Protein AF-A0A482WMM6-F1 (afdb_monomer_lite)

Radius of gyration: 27.67 Å; chains: 1; bounding box: 31×79×58 Å

pLDDT: mean 81.37, std 15.33, range [41.0, 98.44]

Structure (mmCIF, N/CA/C/O backbone):
data_AF-A0A482WMM6-F1
#
_entry.id   AF-A0A482WMM6-F1
#
loop_
_atom_site.group_PDB
_atom_site.id
_atom_site.type_symbol
_atom_site.label_atom_id
_atom_site.label_alt_id
_atom_site.label_comp_id
_atom_site.label_asym_id
_atom_site.label_entity_id
_atom_site.label_seq_id
_atom_site.pdbx_PDB_ins_code
_atom_site.Cartn_x
_atom_site.Cartn_y
_atom_site.Cartn_z
_atom_site.occupancy
_atom_site.B_iso_or_equiv
_atom_site.auth_seq_id
_atom_site.auth_comp_id
_atom_site.auth_asym_id
_atom_site.auth_atom_id
_atom_site.pdbx_PDB_model_num
ATOM 1 N N . MET A 1 1 ? 13.422 -66.512 -18.891 1.00 59.56 1 MET A N 1
ATOM 2 C CA . MET A 1 1 ? 13.167 -65.102 -19.250 1.00 59.56 1 MET A CA 1
ATOM 3 C C . MET A 1 1 ? 13.068 -65.038 -20.753 1.00 59.56 1 MET A C 1
ATOM 5 O O . MET A 1 1 ? 14.054 -65.330 -21.421 1.00 59.56 1 MET A O 1
ATOM 9 N N . LYS A 1 2 ? 11.868 -64.825 -21.286 1.00 80.44 2 LYS A N 1
ATOM 10 C CA . LYS A 1 2 ? 11.655 -64.856 -22.732 1.00 80.44 2 LYS A CA 1
ATOM 11 C C . LYS A 1 2 ? 11.909 -63.465 -23.302 1.00 80.44 2 LYS A C 1
ATO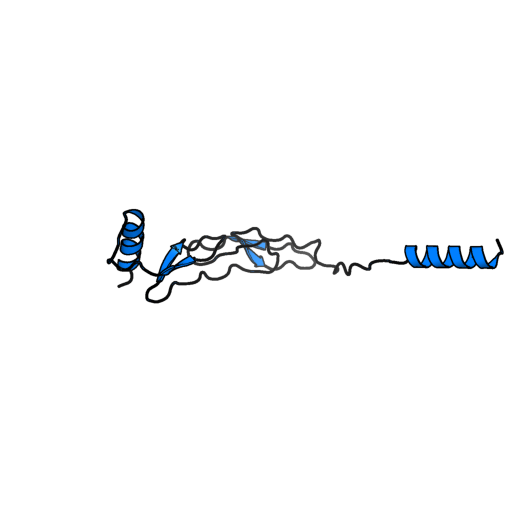M 13 O O . LYS A 1 2 ? 11.810 -62.465 -22.599 1.00 80.44 2 LYS A O 1
ATOM 18 N N . THR A 1 3 ? 12.274 -63.403 -24.576 1.00 73.25 3 THR A N 1
ATOM 19 C CA . THR A 1 3 ? 12.608 -62.148 -25.268 1.00 73.25 3 THR A CA 1
ATOM 20 C C . THR A 1 3 ? 11.492 -61.107 -25.155 1.00 73.25 3 THR A C 1
ATOM 22 O O . THR A 1 3 ? 11.782 -59.926 -25.003 1.00 73.25 3 THR A O 1
ATOM 25 N N . TYR A 1 4 ? 10.227 -61.539 -25.115 1.00 78.81 4 TYR A N 1
ATOM 26 C CA . TYR A 1 4 ? 9.084 -60.656 -24.882 1.00 78.81 4 TYR A CA 1
ATOM 27 C C . TYR A 1 4 ? 9.050 -60.036 -23.476 1.00 78.81 4 TYR A C 1
ATOM 29 O O . TYR A 1 4 ? 8.614 -58.898 -23.343 1.00 78.81 4 TYR A O 1
ATOM 37 N N . ASP A 1 5 ? 9.550 -60.724 -22.443 1.00 80.12 5 ASP A N 1
ATOM 38 C CA . ASP A 1 5 ? 9.603 -60.189 -21.076 1.00 80.12 5 ASP A CA 1
ATOM 39 C C . ASP A 1 5 ? 10.592 -59.016 -21.007 1.00 80.12 5 ASP A C 1
ATOM 41 O O . ASP A 1 5 ? 10.294 -57.977 -20.422 1.00 80.12 5 ASP A O 1
ATOM 45 N N . LEU A 1 6 ? 11.749 -59.145 -21.673 1.00 77.06 6 LEU A N 1
ATOM 46 C CA . LEU A 1 6 ? 12.727 -58.057 -21.792 1.00 77.06 6 LEU A CA 1
ATOM 47 C C . LEU A 1 6 ? 12.179 -56.866 -22.588 1.00 77.06 6 LEU A C 1
ATOM 49 O O . LEU A 1 6 ? 12.438 -55.722 -22.217 1.00 77.06 6 LEU A O 1
ATOM 53 N N . LEU A 1 7 ? 11.406 -57.119 -23.648 1.00 79.69 7 LEU A N 1
ATOM 54 C CA . LEU A 1 7 ? 10.773 -56.059 -24.440 1.00 79.69 7 LEU A CA 1
ATOM 55 C C . LEU A 1 7 ? 9.730 -55.281 -23.625 1.00 79.69 7 LEU A C 1
ATOM 57 O O . LEU A 1 7 ? 9.688 -54.055 -23.706 1.00 79.69 7 LEU A O 1
ATOM 61 N N . ILE A 1 8 ? 8.936 -55.971 -22.800 1.00 82.88 8 ILE A N 1
ATOM 62 C CA . ILE A 1 8 ? 7.953 -55.342 -21.906 1.00 82.88 8 ILE A CA 1
ATOM 63 C C . ILE A 1 8 ? 8.657 -54.494 -20.841 1.00 82.88 8 ILE A C 1
ATOM 65 O O . ILE A 1 8 ? 8.263 -53.352 -20.612 1.00 82.88 8 ILE A O 1
ATOM 69 N N . ILE A 1 9 ? 9.726 -55.011 -20.227 1.00 83.38 9 ILE A N 1
ATOM 70 C CA . ILE A 1 9 ? 10.509 -54.267 -19.229 1.00 83.38 9 ILE A CA 1
ATOM 71 C C . ILE A 1 9 ? 11.117 -53.006 -19.852 1.00 83.38 9 ILE A C 1
ATOM 73 O O . ILE A 1 9 ? 11.011 -51.926 -19.272 1.00 83.38 9 ILE A O 1
ATOM 77 N N . PHE A 1 10 ? 11.703 -53.113 -21.047 1.00 82.31 10 PHE A N 1
ATOM 78 C CA . PHE A 1 10 ? 12.276 -51.965 -21.747 1.00 82.31 10 PHE A CA 1
ATOM 79 C C . PHE A 1 10 ? 11.208 -50.919 -22.096 1.00 82.31 10 PHE A C 1
ATOM 81 O O . PHE A 1 10 ? 11.414 -49.730 -21.861 1.00 82.31 10 PHE A O 1
ATOM 88 N N . ALA A 1 11 ? 10.036 -51.354 -22.571 1.00 81.44 11 ALA A N 1
ATOM 89 C CA . ALA A 1 11 ? 8.913 -50.465 -22.856 1.00 81.44 11 ALA A CA 1
ATOM 90 C C . ALA A 1 11 ? 8.414 -49.738 -21.595 1.00 81.44 11 ALA A C 1
ATOM 92 O O . ALA A 1 11 ? 8.234 -48.523 -21.628 1.00 81.44 11 ALA A O 1
ATOM 93 N N . LEU A 1 12 ? 8.253 -50.438 -20.467 1.00 79.94 12 LEU A N 1
ATOM 94 C CA . LEU A 1 12 ? 7.843 -49.830 -19.195 1.00 79.94 12 LEU A CA 1
ATOM 95 C C . LEU A 1 12 ? 8.885 -48.828 -18.674 1.00 79.94 12 LEU A C 1
ATOM 97 O O . LEU A 1 12 ? 8.515 -47.735 -18.244 1.00 79.94 12 LEU A O 1
ATOM 101 N N . LEU A 1 13 ? 10.179 -49.149 -18.777 1.00 77.06 13 LEU A N 1
ATOM 102 C CA . LEU A 1 13 ? 11.271 -48.231 -18.431 1.00 77.06 13 LEU A CA 1
ATOM 1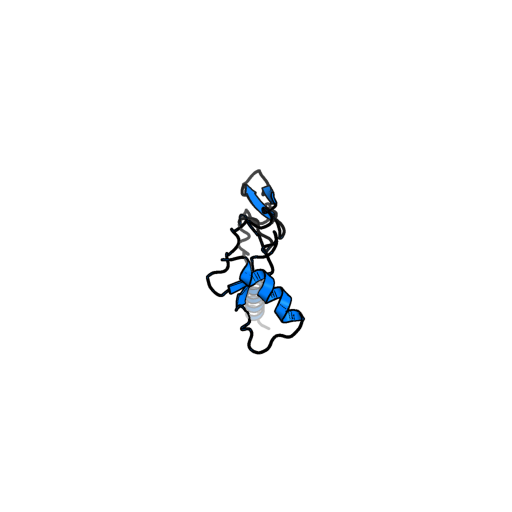03 C C . LEU A 1 13 ? 11.257 -46.972 -19.309 1.00 77.06 13 LEU A C 1
ATOM 105 O O . LEU A 1 13 ? 11.429 -45.866 -18.794 1.00 77.06 13 LEU A O 1
ATOM 109 N N . CYS A 1 14 ? 11.001 -47.115 -20.612 1.00 72.56 14 CYS A N 1
ATOM 110 C CA . CYS A 1 14 ? 10.842 -45.978 -21.514 1.00 72.56 14 CYS A CA 1
ATOM 111 C C . CYS A 1 14 ? 9.642 -45.107 -21.127 1.00 72.56 14 CYS A C 1
ATOM 113 O O . CYS A 1 14 ? 9.786 -43.890 -21.062 1.00 72.56 14 CYS A O 1
ATOM 115 N N . MET A 1 15 ? 8.488 -45.705 -20.817 1.00 70.12 15 MET A N 1
ATOM 116 C CA . MET A 1 15 ? 7.282 -44.956 -20.444 1.00 70.12 15 MET A CA 1
ATOM 117 C C . MET A 1 15 ? 7.503 -44.136 -19.161 1.00 70.12 15 MET A C 1
ATOM 119 O O . MET A 1 15 ? 7.192 -42.945 -19.151 1.00 70.12 15 MET A O 1
ATOM 123 N N . VAL A 1 16 ? 8.148 -44.719 -18.140 1.00 67.00 16 VAL A N 1
ATOM 124 C CA . VAL A 1 16 ? 8.528 -44.020 -16.892 1.00 67.00 16 VAL A CA 1
ATOM 125 C C . VAL A 1 16 ? 9.554 -42.904 -17.151 1.00 67.00 16 VAL A C 1
ATOM 127 O O . VAL A 1 16 ? 9.461 -41.827 -16.566 1.00 67.00 16 VAL A O 1
ATOM 130 N N . ALA A 1 17 ? 10.506 -43.109 -18.067 1.00 65.12 17 ALA A N 1
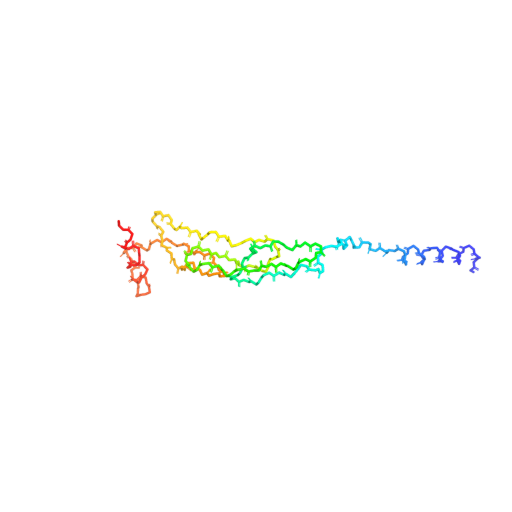ATOM 131 C CA . ALA A 1 17 ? 11.496 -42.093 -18.442 1.00 65.12 17 ALA A CA 1
ATOM 132 C C . ALA A 1 17 ? 10.921 -40.953 -19.311 1.00 65.12 17 ALA A C 1
ATOM 134 O O . ALA A 1 17 ? 11.506 -39.870 -19.384 1.00 65.12 17 ALA A O 1
ATOM 135 N N . THR A 1 18 ? 9.780 -41.175 -19.974 1.00 60.22 18 THR A N 1
ATOM 136 C CA . THR A 1 18 ? 9.111 -40.180 -20.832 1.00 60.22 18 THR A CA 1
ATOM 137 C C . THR A 1 18 ? 8.076 -39.322 -20.118 1.00 60.22 18 THR A C 1
ATOM 139 O O . THR A 1 18 ? 7.427 -38.505 -20.776 1.00 60.22 18 THR A O 1
ATOM 142 N N . GLU A 1 19 ? 7.989 -39.386 -18.785 1.00 60.22 19 GLU A N 1
ATOM 143 C CA . GLU A 1 19 ? 7.347 -38.339 -17.987 1.00 60.22 19 GLU A CA 1
ATOM 144 C C . GLU A 1 19 ? 8.175 -37.047 -18.040 1.00 60.22 19 GLU A C 1
ATOM 146 O O . GLU A 1 19 ? 8.684 -36.516 -17.049 1.00 60.22 19 GLU A O 1
ATOM 151 N N . ARG A 1 20 ? 8.278 -36.470 -19.238 1.00 60.84 20 ARG A N 1
ATOM 152 C CA . ARG A 1 20 ? 8.502 -35.049 -19.396 1.00 60.84 20 ARG A CA 1
ATOM 153 C C . ARG A 1 20 ? 7.290 -34.403 -18.754 1.00 60.84 20 ARG A C 1
ATOM 155 O O . ARG A 1 20 ? 6.282 -34.149 -19.410 1.00 60.84 20 ARG A O 1
ATOM 162 N N . ARG A 1 21 ? 7.403 -34.089 -17.461 1.00 60.38 21 ARG A N 1
ATOM 163 C CA . ARG A 1 21 ? 6.683 -32.958 -16.895 1.00 60.38 21 ARG A CA 1
ATOM 164 C C . ARG A 1 21 ? 7.114 -31.773 -17.739 1.00 60.38 21 ARG A C 1
ATOM 166 O O . ARG A 1 21 ? 8.101 -31.104 -17.437 1.00 60.38 21 ARG A O 1
ATOM 173 N N . LEU A 1 22 ? 6.368 -31.512 -18.807 1.00 60.25 22 LEU A N 1
ATOM 174 C CA . LEU A 1 22 ? 6.264 -30.192 -19.378 1.00 60.25 22 LEU A CA 1
ATOM 175 C C . LEU A 1 22 ? 5.636 -29.362 -18.262 1.00 60.25 22 LEU A C 1
ATOM 177 O O . LEU A 1 22 ? 4.439 -29.095 -18.240 1.00 60.25 22 LEU A O 1
ATOM 181 N N . ARG A 1 23 ? 6.465 -28.972 -17.281 1.00 60.84 23 ARG A N 1
ATOM 182 C CA . ARG A 1 23 ? 6.239 -27.734 -16.565 1.00 60.84 23 ARG A CA 1
ATOM 183 C C . ARG A 1 23 ? 6.082 -26.753 -17.699 1.00 60.84 23 ARG A C 1
ATOM 185 O O . ARG A 1 23 ? 7.049 -26.464 -18.402 1.00 60.84 23 ARG A O 1
ATOM 192 N N . HIS A 1 24 ? 4.853 -26.308 -17.902 1.00 56.66 24 HIS A N 1
ATOM 193 C CA . HIS A 1 24 ? 4.550 -25.153 -18.710 1.00 56.66 24 HIS A CA 1
ATOM 194 C C . HIS A 1 24 ? 5.198 -23.977 -17.972 1.00 56.66 24 HIS A C 1
ATOM 196 O O . HIS A 1 24 ? 4.562 -23.202 -17.261 1.00 56.66 24 HIS A O 1
ATOM 202 N N . LYS A 1 25 ? 6.530 -23.903 -18.046 1.00 52.44 25 LYS A N 1
ATOM 203 C CA . LYS A 1 25 ? 7.287 -22.715 -17.746 1.00 52.44 25 LYS A CA 1
ATOM 204 C C . LYS A 1 25 ? 6.858 -21.820 -18.882 1.00 52.44 25 LYS A C 1
ATOM 206 O O . LYS A 1 25 ? 7.359 -21.928 -19.999 1.00 52.44 25 LYS A O 1
ATOM 211 N N . SER A 1 26 ? 5.815 -21.036 -18.611 1.00 56.72 26 SER A N 1
ATOM 212 C CA . SER A 1 26 ? 5.458 -19.902 -19.443 1.00 56.72 26 SER A CA 1
ATOM 213 C C . SER A 1 26 ? 6.769 -19.249 -19.876 1.00 56.72 26 SER A C 1
ATOM 215 O O . SER A 1 26 ? 7.736 -19.234 -19.117 1.00 56.72 26 SER A O 1
ATOM 217 N N . ARG A 1 27 ? 6.868 -18.743 -21.097 1.00 52.72 27 ARG A N 1
ATOM 218 C CA . ARG A 1 27 ? 8.126 -18.170 -21.597 1.00 52.72 27 ARG A CA 1
ATOM 219 C C . ARG A 1 27 ? 8.533 -16.886 -20.840 1.00 52.72 27 ARG A C 1
ATOM 221 O O . ARG A 1 27 ? 9.497 -16.244 -21.233 1.00 52.72 27 ARG A O 1
ATOM 228 N N . TYR A 1 28 ? 7.785 -16.505 -19.792 1.00 60.19 28 TYR A N 1
ATOM 229 C CA . TYR A 1 28 ? 7.810 -15.198 -19.136 1.00 60.19 28 TYR A CA 1
ATOM 230 C C . TYR A 1 28 ? 7.694 -15.097 -17.580 1.00 60.19 28 TYR A C 1
ATOM 232 O O . TYR A 1 28 ? 7.225 -14.070 -17.097 1.00 60.19 28 TYR A O 1
ATOM 240 N N . PRO A 1 29 ? 8.101 -16.076 -16.742 1.00 56.72 29 PRO A N 1
ATOM 241 C CA . PRO A 1 29 ? 8.236 -15.899 -15.292 1.00 56.72 29 PRO A CA 1
ATOM 242 C C . PRO A 1 29 ? 9.691 -15.718 -14.827 1.00 56.72 29 PRO A C 1
ATOM 244 O O . PRO A 1 29 ? 9.905 -15.296 -13.700 1.00 56.72 29 PRO A O 1
ATOM 247 N N . GLU A 1 30 ? 10.699 -16.002 -15.662 1.00 58.28 30 GLU A N 1
ATOM 248 C CA . GLU A 1 30 ? 12.115 -15.909 -15.250 1.00 58.28 30 GLU A CA 1
ATOM 249 C C . GLU A 1 30 ? 12.716 -14.496 -15.374 1.00 58.28 30 GLU A C 1
ATOM 251 O O . GLU A 1 30 ? 13.719 -14.191 -14.737 1.00 58.28 30 GLU A O 1
ATOM 256 N N . MET A 1 31 ? 12.086 -13.608 -16.153 1.00 67.50 31 MET A N 1
ATOM 257 C CA . MET A 1 31 ? 12.563 -12.234 -16.399 1.00 67.50 31 MET A CA 1
ATOM 258 C C . MET A 1 31 ? 11.907 -11.178 -15.491 1.00 67.50 31 MET A C 1
ATOM 260 O O . MET A 1 31 ? 12.447 -10.084 -15.310 1.00 67.50 31 MET A O 1
ATOM 264 N N . CYS A 1 32 ? 10.746 -11.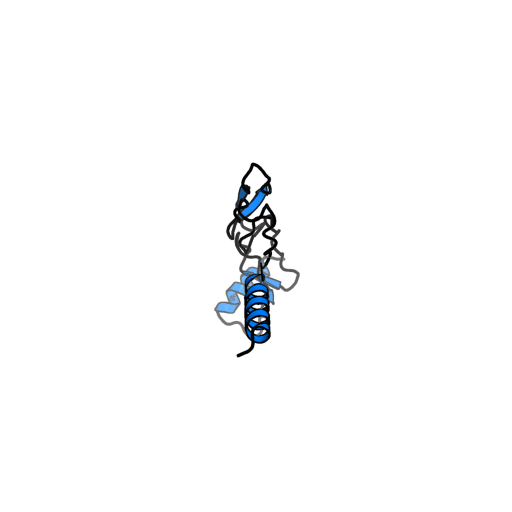480 -14.909 1.00 84.06 32 CYS A N 1
ATOM 265 C CA . CYS A 1 32 ? 9.985 -10.525 -14.109 1.00 84.06 32 CYS A CA 1
ATOM 266 C C . CYS A 1 32 ? 10.361 -10.649 -12.636 1.00 84.06 32 CYS A C 1
ATOM 268 O O . CYS A 1 32 ? 9.934 -11.573 -11.948 1.00 84.06 32 CYS A O 1
ATOM 270 N N . LYS A 1 33 ? 11.155 -9.699 -12.137 1.00 88.88 33 LYS A N 1
ATOM 271 C CA . LYS A 1 33 ? 11.449 -9.609 -10.704 1.00 88.88 33 LYS A CA 1
ATOM 272 C C . LYS A 1 33 ? 10.223 -9.096 -9.948 1.00 88.88 33 LYS A C 1
ATOM 274 O O . LYS A 1 33 ? 9.568 -8.157 -10.399 1.00 88.88 33 LYS A O 1
ATOM 279 N N . SER A 1 34 ? 9.934 -9.705 -8.803 1.00 92.81 34 SER A N 1
ATOM 280 C CA . SER A 1 34 ? 8.888 -9.235 -7.894 1.00 92.81 34 SER A CA 1
ATOM 281 C C . SER A 1 34 ? 9.358 -8.024 -7.096 1.00 92.81 34 SER A C 1
ATOM 283 O O . SER A 1 34 ? 10.489 -7.999 -6.609 1.00 92.81 34 SER A O 1
ATOM 285 N N . CYS A 1 35 ? 8.469 -7.053 -6.919 1.00 96.19 35 CYS A N 1
ATOM 286 C CA . CYS A 1 35 ? 8.624 -5.985 -5.944 1.00 96.19 35 CYS A CA 1
ATOM 287 C C . CYS A 1 35 ? 8.492 -6.560 -4.527 1.00 96.19 35 CYS A C 1
ATOM 289 O O . CYS A 1 35 ? 7.686 -7.471 -4.333 1.00 96.19 35 CYS A O 1
ATOM 291 N N . PRO A 1 36 ? 9.292 -6.094 -3.555 1.00 97.19 36 PRO A N 1
ATOM 292 C CA . PRO A 1 36 ? 9.181 -6.520 -2.163 1.00 97.19 36 PRO A CA 1
ATOM 293 C C . PRO A 1 36 ? 7.963 -5.896 -1.457 1.00 97.19 36 PRO A C 1
ATOM 295 O O . PRO A 1 36 ? 7.405 -4.920 -1.957 1.00 97.19 36 PRO A O 1
ATOM 298 N N . PRO A 1 37 ? 7.569 -6.404 -0.274 1.00 98.19 37 PRO A N 1
ATOM 299 C CA . PRO A 1 37 ? 6.594 -5.733 0.581 1.00 98.19 37 PRO A CA 1
ATOM 300 C C . PRO A 1 37 ? 6.994 -4.275 0.839 1.00 98.19 37 PRO A C 1
ATOM 302 O O . PRO A 1 37 ? 8.179 -3.968 0.979 1.00 98.19 37 PRO A O 1
ATOM 305 N N . GLY A 1 38 ? 6.024 -3.364 0.881 1.00 98.12 38 GLY A N 1
ATOM 306 C CA . GLY A 1 38 ? 6.310 -1.923 0.881 1.00 98.12 38 GLY A CA 1
ATOM 307 C C . GLY A 1 38 ? 6.385 -1.288 -0.505 1.00 98.12 38 GLY A C 1
ATOM 308 O O . GLY A 1 38 ? 6.372 -0.063 -0.603 1.00 98.12 38 GLY A O 1
ATOM 309 N N . TRP A 1 39 ? 6.463 -2.098 -1.564 1.00 98.38 39 TRP A N 1
ATOM 310 C CA . TRP A 1 39 ? 6.637 -1.640 -2.937 1.00 98.38 39 TRP A CA 1
ATOM 311 C C . TRP A 1 39 ? 5.605 -2.282 -3.862 1.00 98.38 39 TRP A C 1
ATOM 313 O O . TRP A 1 39 ? 5.326 -3.481 -3.792 1.00 98.38 39 TRP A O 1
ATOM 323 N N . GLY A 1 40 ? 5.053 -1.471 -4.757 1.00 97.31 40 GLY A N 1
ATOM 324 C CA . GLY A 1 40 ? 4.101 -1.895 -5.778 1.00 97.31 40 GLY A CA 1
ATOM 325 C C . GLY A 1 40 ? 4.679 -1.751 -7.180 1.00 97.31 40 GLY A C 1
ATOM 326 O O . GLY A 1 40 ? 5.616 -0.985 -7.416 1.00 97.31 40 GLY A O 1
ATOM 327 N N . VAL A 1 41 ? 4.109 -2.481 -8.134 1.00 97.19 41 VAL A N 1
ATOM 328 C CA . VAL A 1 41 ? 4.476 -2.378 -9.549 1.00 97.19 41 VAL A CA 1
ATOM 329 C C . VAL A 1 41 ? 3.971 -1.059 -10.125 1.00 97.19 41 VAL A C 1
ATOM 331 O O . VAL A 1 41 ? 2.765 -0.845 -10.219 1.00 97.19 41 VAL A O 1
ATOM 334 N N . SER A 1 42 ? 4.894 -0.200 -10.554 1.00 96.44 42 SER A N 1
ATOM 335 C CA . SER A 1 42 ? 4.576 1.021 -11.305 1.00 96.44 42 SER A CA 1
ATOM 336 C C . SER A 1 42 ? 4.573 0.778 -12.813 1.00 96.44 42 SER A C 1
ATOM 338 O O . SER A 1 42 ? 3.778 1.367 -13.541 1.00 96.44 42 SER A O 1
ATOM 340 N N . LYS A 1 43 ? 5.429 -0.133 -13.293 1.00 93.50 43 LYS A N 1
ATOM 341 C CA . LYS A 1 43 ? 5.446 -0.589 -14.686 1.00 93.50 43 LYS A CA 1
ATOM 342 C C . LYS A 1 43 ? 5.655 -2.093 -14.732 1.00 93.50 43 LYS A C 1
ATOM 344 O O . LYS A 1 43 ? 6.660 -2.605 -14.232 1.00 93.50 43 LYS A O 1
ATOM 349 N N . MET A 1 44 ? 4.708 -2.794 -15.352 1.00 90.25 44 MET A N 1
ATOM 350 C CA . MET A 1 44 ? 4.822 -4.234 -15.567 1.00 90.25 44 MET A CA 1
ATOM 351 C C . MET A 1 44 ? 6.031 -4.557 -16.448 1.00 90.25 44 MET A C 1
ATOM 353 O O . MET A 1 44 ? 6.378 -3.809 -17.366 1.00 90.25 44 MET A O 1
ATOM 357 N N . CYS A 1 45 ? 6.659 -5.694 -16.160 1.00 89.75 45 CYS A N 1
ATOM 358 C CA . CYS A 1 45 ? 7.688 -6.259 -17.019 1.00 89.75 45 CYS A CA 1
ATOM 359 C C . CYS A 1 45 ? 7.130 -6.595 -18.412 1.00 89.75 45 CYS A C 1
ATOM 361 O O . CYS A 1 45 ? 5.944 -6.879 -18.582 1.00 89.75 45 CYS A O 1
ATOM 363 N N . ASN A 1 46 ? 8.009 -6.617 -19.407 1.00 85.50 46 ASN A N 1
ATOM 364 C CA . ASN A 1 46 ? 7.714 -7.109 -20.751 1.00 85.50 46 ASN A CA 1
ATOM 365 C C . ASN A 1 46 ? 8.933 -7.873 -21.294 1.00 85.50 46 ASN A C 1
ATOM 367 O O . ASN A 1 46 ? 9.899 -8.059 -20.553 1.00 85.50 46 ASN A O 1
ATOM 371 N N . HIS A 1 47 ? 8.894 -8.279 -22.570 1.00 81.81 47 HIS A N 1
ATOM 372 C CA . HIS A 1 47 ? 9.957 -9.012 -23.285 1.00 81.81 47 HIS A CA 1
ATOM 373 C C . HIS A 1 47 ? 11.378 -8.436 -23.153 1.00 81.81 47 HIS A C 1
ATOM 375 O O . HIS A 1 47 ? 12.348 -9.183 -23.238 1.00 81.81 47 HIS A O 1
ATOM 381 N N . PHE A 1 48 ? 11.500 -7.134 -22.909 1.00 83.50 48 PHE A N 1
ATOM 382 C CA . PHE A 1 48 ? 12.768 -6.406 -22.935 1.00 83.50 48 PHE A CA 1
ATOM 383 C C . PHE A 1 48 ? 13.067 -5.676 -21.619 1.00 83.50 48 PHE A C 1
ATOM 385 O O . PHE A 1 48 ? 14.222 -5.392 -21.307 1.00 83.50 48 PHE A O 1
ATOM 392 N N . ASN A 1 49 ? 12.038 -5.399 -20.817 1.00 86.88 49 ASN A N 1
ATOM 393 C CA . ASN A 1 49 ? 12.126 -4.545 -19.643 1.00 86.88 49 ASN A CA 1
ATOM 394 C C . ASN A 1 49 ? 11.742 -5.306 -18.375 1.00 86.88 49 ASN A C 1
ATOM 396 O O . ASN A 1 49 ? 10.735 -6.016 -18.312 1.00 86.88 49 ASN A O 1
ATOM 400 N N . LYS A 1 50 ? 12.527 -5.073 -17.322 1.00 88.69 50 LYS A N 1
ATOM 401 C CA . LYS A 1 50 ? 12.244 -5.564 -15.971 1.00 88.69 50 LYS A CA 1
ATOM 402 C C . LYS A 1 50 ? 11.040 -4.834 -15.372 1.00 88.69 50 LYS A C 1
ATOM 404 O O . LYS A 1 50 ? 10.715 -3.717 -15.773 1.00 88.69 50 LYS A O 1
ATOM 409 N N . THR A 1 51 ? 10.423 -5.463 -14.377 1.00 92.38 51 THR A N 1
ATOM 410 C CA . THR A 1 51 ? 9.425 -4.822 -13.516 1.00 92.38 51 THR A CA 1
ATOM 411 C C . THR A 1 51 ? 10.030 -3.577 -12.878 1.00 92.38 51 THR A C 1
ATOM 413 O O . THR A 1 51 ? 11.141 -3.637 -12.345 1.00 92.38 51 THR A O 1
ATOM 416 N N . VAL A 1 52 ? 9.303 -2.465 -12.915 1.00 94.94 52 VAL A N 1
ATOM 417 C CA . VAL A 1 52 ? 9.663 -1.255 -12.173 1.00 94.94 52 VAL A CA 1
ATOM 418 C C . VAL A 1 52 ? 8.779 -1.185 -10.938 1.00 94.94 52 VAL A C 1
ATOM 420 O O . VAL A 1 52 ? 7.556 -1.308 -11.033 1.00 94.94 52 VAL A O 1
ATOM 423 N N . CYS A 1 53 ? 9.420 -1.010 -9.788 1.00 97.06 53 CYS A N 1
ATOM 424 C CA . CYS A 1 53 ? 8.768 -0.913 -8.493 1.00 97.06 53 CYS A CA 1
ATOM 425 C C . CYS A 1 53 ? 8.807 0.534 -8.005 1.00 97.06 53 CYS A C 1
ATOM 427 O O . CYS A 1 53 ? 9.816 1.216 -8.180 1.00 97.06 53 CYS A O 1
ATOM 429 N N . ALA A 1 54 ? 7.731 0.977 -7.365 1.00 97.75 54 ALA A N 1
ATOM 430 C CA . ALA A 1 54 ? 7.663 2.248 -6.656 1.00 97.75 54 ALA A CA 1
ATOM 431 C C . ALA A 1 54 ? 7.286 2.000 -5.187 1.00 97.75 54 ALA A C 1
ATOM 433 O O . ALA A 1 54 ? 6.557 1.039 -4.907 1.00 97.75 54 ALA A O 1
ATOM 434 N N . PRO A 1 55 ? 7.787 2.822 -4.249 1.00 98.12 55 PRO A N 1
ATOM 435 C CA . PRO A 1 55 ? 7.423 2.692 -2.848 1.00 98.12 55 PRO A CA 1
ATOM 436 C C . PRO A 1 55 ? 5.947 3.050 -2.664 1.00 98.12 55 PRO A C 1
ATOM 438 O O . PRO A 1 55 ? 5.429 3.951 -3.326 1.00 98.12 55 PRO A O 1
ATOM 441 N N . CYS A 1 56 ? 5.270 2.350 -1.758 1.00 98.44 56 CYS A N 1
ATOM 442 C CA . CYS A 1 56 ? 3.908 2.703 -1.386 1.00 98.44 56 CYS A CA 1
ATOM 443 C C . CYS A 1 56 ? 3.906 3.927 -0.460 1.00 98.44 56 CYS A C 1
ATOM 445 O O . CYS A 1 56 ? 4.749 4.064 0.429 1.00 98.44 56 CYS A O 1
ATOM 447 N N . ASN A 1 57 ? 2.938 4.819 -0.667 1.00 97.81 57 ASN A N 1
ATOM 448 C CA . ASN A 1 57 ? 2.786 6.040 0.117 1.00 97.81 57 ASN A CA 1
ATOM 449 C C . ASN A 1 57 ? 2.345 5.713 1.548 1.00 97.81 57 ASN A C 1
ATOM 451 O O . ASN A 1 57 ? 1.290 5.105 1.747 1.00 97.81 57 ASN A O 1
ATOM 455 N N . VAL A 1 58 ? 3.129 6.157 2.532 1.00 96.38 58 VAL A N 1
ATOM 456 C CA . VAL A 1 58 ? 2.850 5.963 3.963 1.00 96.38 58 VAL A CA 1
ATOM 457 C C . VAL A 1 58 ? 1.462 6.510 4.309 1.00 96.38 58 VAL A C 1
ATOM 459 O O . VAL A 1 58 ? 1.128 7.633 3.943 1.00 96.38 58 VAL A O 1
ATOM 462 N N . GLY A 1 59 ? 0.642 5.705 4.989 1.00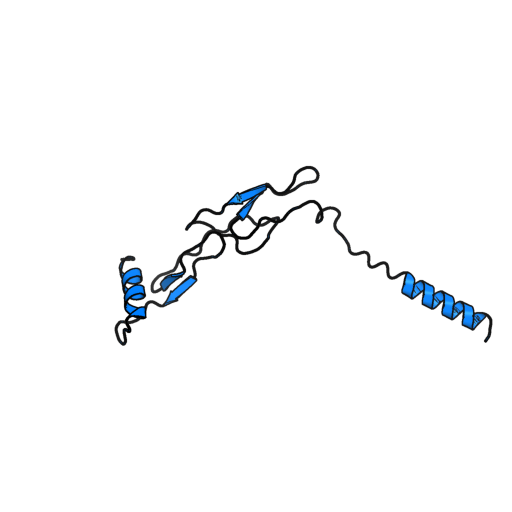 94.12 59 GLY A N 1
ATOM 463 C CA . GLY A 1 59 ? -0.712 6.086 5.407 1.00 94.12 59 GLY A CA 1
ATOM 464 C C . GLY A 1 59 ? -1.775 6.094 4.299 1.00 94.12 59 GLY A C 1
ATOM 465 O O . GLY A 1 59 ? -2.952 6.249 4.609 1.00 94.12 59 GLY A O 1
ATOM 466 N N . ILE A 1 60 ? -1.394 5.918 3.029 1.00 96.75 60 ILE A N 1
ATOM 467 C CA . ILE A 1 60 ? -2.314 5.998 1.879 1.00 96.75 60 ILE A CA 1
ATOM 468 C C . ILE A 1 60 ? -2.397 4.665 1.136 1.00 96.75 60 ILE A C 1
ATOM 470 O O . ILE A 1 60 ? -3.476 4.271 0.691 1.00 96.75 60 ILE A O 1
ATOM 474 N N . SER A 1 61 ? -1.270 3.964 0.985 1.00 98.19 61 SER A N 1
ATOM 475 C CA . SER A 1 61 ? -1.220 2.711 0.236 1.00 98.19 61 SER A CA 1
ATOM 476 C C . SER A 1 61 ? -0.235 1.696 0.811 1.00 98.19 61 SER A C 1
ATOM 478 O O . SER A 1 61 ? 0.746 2.075 1.451 1.00 98.19 61 SER A O 1
ATOM 480 N N . TYR A 1 62 ? -0.463 0.415 0.526 1.00 98.44 62 TYR A N 1
ATOM 481 C CA . TYR A 1 62 ? 0.358 -0.691 1.003 1.00 98.44 62 TYR A CA 1
ATOM 482 C C . TYR A 1 62 ? 0.512 -1.818 -0.031 1.00 98.44 62 TYR A C 1
ATOM 484 O O . TYR A 1 62 ? -0.253 -1.936 -0.986 1.00 98.44 62 TYR A O 1
ATOM 492 N N . SER A 1 63 ? 1.519 -2.664 0.168 1.00 98.38 63 SER A N 1
ATOM 493 C CA . SER A 1 63 ? 1.766 -3.892 -0.591 1.00 98.38 63 SER A CA 1
ATOM 494 C C . SER A 1 63 ? 2.341 -4.950 0.361 1.00 98.38 63 SER A C 1
ATOM 496 O O . SER A 1 63 ? 3.471 -4.780 0.832 1.00 98.38 63 SER A O 1
ATOM 498 N N . PRO A 1 64 ? 1.592 -6.015 0.707 1.00 97.56 64 PRO A N 1
ATOM 499 C CA . PRO A 1 64 ? 1.981 -6.932 1.783 1.00 97.56 64 PRO A CA 1
ATOM 500 C C . PRO A 1 64 ? 2.881 -8.087 1.346 1.00 97.56 64 PRO A C 1
ATOM 502 O O . PRO A 1 64 ? 3.531 -8.724 2.175 1.00 97.56 64 PRO A O 1
ATOM 505 N N . HIS A 1 65 ? 2.921 -8.388 0.051 1.00 96.56 65 HIS A N 1
ATOM 506 C CA . HIS A 1 65 ? 3.569 -9.586 -0.467 1.00 96.56 65 HIS A CA 1
ATOM 507 C C . HIS A 1 65 ? 4.444 -9.266 -1.667 1.00 96.56 65 HIS A C 1
ATOM 509 O O . HIS A 1 65 ? 4.238 -8.279 -2.372 1.00 96.56 65 HIS A O 1
ATOM 515 N N . HIS A 1 66 ? 5.404 -10.150 -1.933 1.00 95.81 66 HIS A N 1
ATOM 516 C CA . HIS A 1 66 ? 6.214 -10.047 -3.133 1.00 95.81 66 HIS A CA 1
ATOM 517 C C . HIS A 1 66 ? 5.346 -10.205 -4.385 1.00 95.81 66 HIS A C 1
ATOM 519 O O . HIS A 1 66 ? 4.701 -11.238 -4.563 1.00 95.81 66 HIS A O 1
ATOM 525 N N . SER A 1 67 ? 5.362 -9.217 -5.280 1.00 92.50 67 SER A N 1
ATOM 526 C CA . SER A 1 67 ? 4.568 -9.276 -6.510 1.00 92.50 67 SER A CA 1
ATOM 527 C C . SER A 1 67 ? 5.249 -8.603 -7.691 1.00 92.50 67 SER A C 1
ATOM 529 O O . SER A 1 67 ? 5.806 -7.519 -7.578 1.00 92.50 67 SER A O 1
ATOM 531 N N . TYR A 1 68 ? 5.180 -9.242 -8.856 1.00 91.00 68 TYR A N 1
ATOM 532 C CA . TYR A 1 68 ? 5.665 -8.698 -10.129 1.00 91.00 68 TYR A CA 1
ATOM 533 C C . TYR A 1 68 ? 4.534 -8.108 -10.988 1.00 91.00 68 TYR A C 1
ATOM 535 O O . TYR A 1 68 ? 4.780 -7.659 -12.108 1.00 91.00 68 TYR A O 1
ATOM 543 N N . ARG A 1 69 ? 3.291 -8.103 -10.475 1.00 91.94 69 ARG A N 1
ATOM 544 C CA . ARG A 1 69 ? 2.112 -7.532 -11.158 1.00 91.94 69 ARG A CA 1
ATOM 545 C C . ARG A 1 69 ? 1.272 -6.588 -10.303 1.00 91.94 69 ARG A C 1
ATOM 547 O O . ARG A 1 69 ? 0.607 -5.729 -10.869 1.00 91.94 69 ARG A O 1
ATOM 554 N N . ALA A 1 70 ? 1.250 -6.767 -8.985 1.00 95.44 70 ALA A N 1
ATOM 555 C CA . ALA A 1 70 ? 0.360 -6.001 -8.121 1.00 95.44 70 ALA A CA 1
ATOM 556 C C . ALA A 1 70 ? 0.913 -4.582 -7.886 1.00 95.44 70 ALA A C 1
ATOM 558 O O . ALA A 1 70 ? 2.079 -4.449 -7.500 1.00 95.44 70 ALA A O 1
ATOM 559 N N . PRO A 1 71 ? 0.109 -3.528 -8.104 1.00 97.12 71 PRO A N 1
ATOM 560 C CA . PRO A 1 71 ? 0.441 -2.181 -7.651 1.00 97.12 71 PRO A CA 1
ATOM 561 C C . PRO A 1 71 ? 0.269 -2.068 -6.127 1.00 97.12 71 PRO A C 1
ATOM 563 O O . PRO A 1 71 ? -0.145 -3.021 -5.468 1.00 97.12 71 PRO A O 1
ATOM 566 N N . CYS A 1 72 ? 0.557 -0.892 -5.566 1.00 98.25 72 CYS A N 1
ATOM 567 C CA . CYS A 1 72 ? 0.159 -0.589 -4.192 1.00 98.25 72 CYS A CA 1
ATOM 568 C C . CYS A 1 72 ? -1.373 -0.504 -4.102 1.00 98.25 72 CYS A C 1
ATOM 570 O O . CYS A 1 72 ? -2.015 0.127 -4.944 1.00 98.25 72 CYS A O 1
ATOM 572 N N . TRP A 1 73 ? -1.950 -1.120 -3.076 1.00 98.12 73 TRP A N 1
ATOM 573 C CA . TRP A 1 73 ? -3.375 -1.044 -2.766 1.00 98.12 73 TRP A CA 1
ATOM 574 C C . TRP A 1 73 ? -3.651 0.115 -1.824 1.00 98.12 73 TRP A C 1
ATOM 576 O O . TRP A 1 73 ? -2.795 0.466 -1.018 1.00 98.12 73 TRP A O 1
ATOM 586 N N . GLN A 1 74 ? -4.828 0.726 -1.925 1.00 98.19 74 GLN A N 1
ATOM 587 C CA . GLN A 1 74 ? -5.223 1.768 -0.980 1.00 98.19 74 GLN A CA 1
ATOM 588 C C . GLN A 1 74 ? -5.462 1.164 0.400 1.00 98.19 74 GLN A C 1
ATOM 590 O O . GLN A 1 74 ? -6.016 0.072 0.505 1.00 98.19 74 GLN A O 1
ATOM 595 N N . CYS A 1 75 ? -5.051 1.884 1.439 1.00 97.94 75 CYS A N 1
ATOM 596 C CA . CYS A 1 75 ? -5.301 1.457 2.806 1.00 97.94 75 CYS A CA 1
ATOM 597 C C . CYS A 1 75 ? -6.802 1.475 3.116 1.00 97.94 75 CYS A C 1
ATOM 599 O O . CYS A 1 75 ? -7.516 2.424 2.772 1.00 97.94 75 CYS A O 1
ATOM 601 N N . SER A 1 76 ? -7.256 0.463 3.843 1.00 95.88 76 SER A N 1
ATOM 602 C CA . SER A 1 76 ? -8.577 0.424 4.448 1.00 95.88 76 SER A CA 1
ATOM 603 C C . SER A 1 76 ? -8.733 1.555 5.463 1.00 95.88 76 SER A C 1
ATOM 605 O O . SER A 1 76 ? -7.796 1.930 6.177 1.00 95.88 76 SER A O 1
ATOM 607 N N . ARG A 1 77 ? -9.947 2.102 5.541 1.00 92.88 77 ARG A N 1
ATOM 608 C CA . ARG A 1 77 ? -10.332 3.105 6.539 1.00 92.88 77 ARG A CA 1
ATOM 609 C C . ARG A 1 77 ? -11.268 2.460 7.548 1.00 92.88 77 ARG A C 1
ATOM 611 O O . ARG A 1 77 ? -12.193 1.750 7.158 1.00 92.88 77 ARG A O 1
ATOM 618 N N . CYS A 1 78 ? -11.050 2.732 8.829 1.00 91.12 78 CYS A N 1
ATOM 619 C CA . CYS A 1 78 ? -11.942 2.241 9.870 1.00 91.12 78 CYS A CA 1
ATOM 620 C C . CYS A 1 78 ? -13.263 3.016 9.842 1.00 91.12 78 CYS A C 1
ATOM 622 O O . CYS A 1 78 ? -13.275 4.243 9.736 1.00 91.12 78 CYS A O 1
ATOM 624 N N . GLY A 1 79 ? -14.368 2.271 9.863 1.00 86.56 79 GLY A N 1
ATOM 625 C CA . GLY A 1 79 ? -15.721 2.820 9.880 1.00 86.56 79 GLY A CA 1
ATOM 626 C C . GLY A 1 79 ? -16.135 3.335 11.260 1.00 86.56 79 GLY A C 1
ATOM 627 O O . GLY A 1 79 ? -15.351 3.357 12.205 1.00 86.56 79 GLY A O 1
ATOM 628 N N . GLN A 1 80 ? -17.400 3.733 11.384 1.00 84.00 80 GLN A N 1
ATOM 629 C CA . GLN A 1 80 ? -17.952 4.240 12.644 1.00 84.00 80 GLN A CA 1
ATOM 630 C C . GLN A 1 80 ? -17.876 3.189 13.763 1.00 84.00 80 GLN A C 1
ATOM 632 O O . GLN A 1 80 ? -18.177 2.017 13.545 1.00 84.00 80 GLN A O 1
ATOM 637 N N . GLY A 1 81 ? -17.493 3.619 14.969 1.00 78.75 81 GLY A N 1
ATOM 638 C CA . GLY A 1 81 ? -17.354 2.743 16.142 1.00 78.75 81 GLY A CA 1
ATOM 639 C C . GLY A 1 81 ? -16.089 1.875 16.154 1.00 78.75 81 GLY A C 1
ATOM 640 O O . GLY A 1 81 ? -15.891 1.112 17.102 1.00 78.75 81 GLY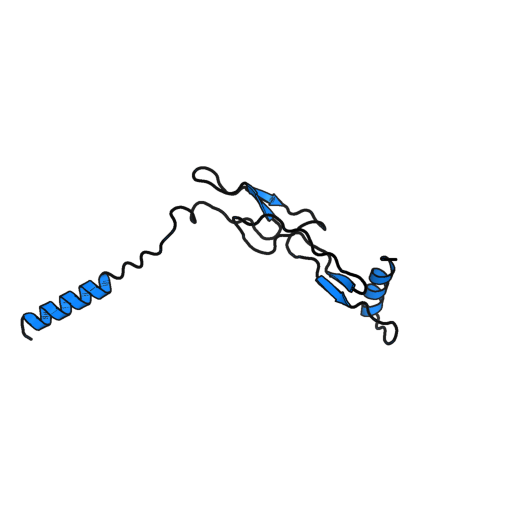 A O 1
ATOM 641 N N . LEU A 1 82 ? -15.237 2.004 15.133 1.00 84.56 82 LEU A N 1
ATOM 642 C CA . LEU A 1 82 ? -13.942 1.344 15.038 1.00 84.56 82 LEU A CA 1
ATOM 643 C C . LEU A 1 82 ? -12.816 2.381 15.058 1.00 84.56 82 LEU A C 1
ATOM 645 O O . LEU A 1 82 ? -12.967 3.484 14.534 1.00 84.56 82 LEU A O 1
ATOM 649 N N . TYR A 1 83 ? -11.664 1.999 15.597 1.00 86.12 83 TYR A N 1
ATOM 650 C CA . TYR A 1 83 ? -10.432 2.783 15.519 1.00 86.12 83 TYR A CA 1
ATOM 651 C C . TYR A 1 83 ? -9.319 1.990 14.842 1.00 86.12 83 TYR A C 1
ATOM 653 O O . TYR A 1 83 ? -9.372 0.763 14.742 1.00 86.12 83 TYR A O 1
ATOM 661 N N . ALA A 1 84 ? -8.308 2.705 14.351 1.00 89.75 84 ALA A N 1
ATOM 662 C CA . ALA A 1 84 ? -7.149 2.112 13.699 1.00 89.75 84 ALA A CA 1
ATOM 663 C C . ALA A 1 84 ? -6.149 1.591 14.741 1.00 89.75 84 ALA A C 1
ATOM 665 O O . ALA A 1 84 ? -5.149 2.243 15.026 1.00 89.75 84 ALA A O 1
ATOM 666 N N . ALA A 1 85 ? -6.401 0.397 15.282 1.00 88.50 85 ALA A N 1
ATOM 667 C CA . ALA A 1 85 ? -5.509 -0.263 16.238 1.00 88.50 85 ALA A CA 1
ATOM 668 C C . ALA A 1 85 ? -4.081 -0.438 15.698 1.00 88.50 85 ALA A C 1
ATOM 670 O O . ALA A 1 85 ? -3.103 -0.316 16.440 1.00 88.50 85 ALA A O 1
ATOM 671 N N . HIS A 1 86 ? -3.948 -0.674 14.389 1.00 90.81 86 HIS A N 1
ATOM 672 C CA . HIS A 1 86 ? -2.677 -0.503 13.699 1.00 90.81 86 HIS A CA 1
ATOM 673 C C . HIS A 1 86 ? -2.842 0.424 12.496 1.00 90.81 86 HIS A C 1
ATOM 675 O O . HIS A 1 86 ? -3.626 0.109 11.595 1.00 90.81 86 HIS A O 1
ATOM 681 N N . PRO A 1 87 ? -2.087 1.538 12.440 1.00 91.75 87 PRO A N 1
ATOM 682 C CA . PRO A 1 87 ? -2.136 2.441 11.304 1.00 91.75 87 PRO A CA 1
ATOM 683 C C . PRO A 1 87 ? -1.558 1.769 10.058 1.00 91.75 87 PRO A C 1
ATOM 685 O O . PRO A 1 87 ? -0.695 0.885 10.147 1.00 91.75 87 PRO A O 1
ATOM 688 N N . CYS A 1 88 ? -2.004 2.233 8.891 1.00 96.25 88 CYS A N 1
ATOM 689 C CA . CYS A 1 88 ? -1.492 1.734 7.626 1.00 96.25 88 CYS A CA 1
ATOM 690 C C . CYS A 1 88 ? 0.018 1.960 7.498 1.00 96.25 88 CYS A C 1
ATOM 692 O O . CYS A 1 88 ? 0.538 3.048 7.762 1.00 96.25 88 CYS A O 1
ATOM 694 N N . HIS A 1 89 ? 0.718 0.934 7.032 1.00 96.75 89 HIS A N 1
ATOM 695 C CA . HIS A 1 89 ? 2.154 0.951 6.791 1.00 96.75 89 HIS A CA 1
ATOM 696 C C . HIS A 1 89 ? 2.410 0.517 5.342 1.00 96.75 89 HIS A C 1
ATOM 698 O O . HIS A 1 89 ? 1.648 -0.289 4.819 1.00 96.75 89 HIS A O 1
ATOM 704 N N . PRO A 1 90 ? 3.495 0.945 4.671 1.00 98.00 90 PRO A N 1
ATOM 705 C CA . PRO A 1 90 ? 3.736 0.553 3.280 1.00 98.00 90 PRO A CA 1
ATOM 706 C C . PRO A 1 90 ? 3.663 -0.962 3.016 1.00 98.00 90 PRO A C 1
ATOM 708 O O . PRO A 1 90 ? 3.330 -1.384 1.913 1.00 98.00 90 PRO A O 1
ATOM 711 N N . SER A 1 91 ? 3.957 -1.799 4.016 1.00 97.88 91 SER A N 1
ATOM 712 C CA . SER A 1 91 ? 3.909 -3.264 3.911 1.00 97.88 91 SER A CA 1
ATOM 713 C C . SER A 1 91 ? 2.672 -3.942 4.516 1.00 97.88 91 SER A C 1
ATOM 715 O O . SER A 1 91 ? 2.599 -5.167 4.490 1.00 97.88 91 SER A O 1
ATOM 717 N N . ARG A 1 92 ? 1.710 -3.213 5.090 1.00 97.19 92 ARG A N 1
ATOM 718 C CA . ARG A 1 92 ? 0.496 -3.811 5.675 1.00 97.19 92 ARG A CA 1
ATOM 719 C C . ARG A 1 92 ? -0.657 -2.818 5.718 1.00 97.19 92 ARG A C 1
ATOM 721 O O . ARG A 1 92 ? -0.447 -1.627 5.923 1.00 97.19 92 ARG A O 1
ATOM 728 N N . ASP A 1 93 ? -1.864 -3.340 5.576 1.00 97.81 93 ASP A N 1
ATOM 729 C CA . ASP A 1 93 ? -3.069 -2.527 5.665 1.00 97.81 93 ASP A CA 1
ATOM 730 C C . ASP A 1 93 ? -3.296 -1.983 7.086 1.00 97.81 93 ASP A C 1
ATOM 732 O O . ASP A 1 93 ? -2.683 -2.443 8.058 1.00 97.81 93 ASP A O 1
ATOM 736 N N . THR A 1 94 ? -4.214 -1.027 7.200 1.00 95.75 94 THR A N 1
ATOM 737 C CA . THR A 1 94 ? -4.827 -0.625 8.465 1.00 95.75 94 THR A CA 1
ATOM 738 C C . THR A 1 94 ? -5.539 -1.816 9.104 1.00 95.75 94 THR A C 1
ATOM 740 O O . THR A 1 94 ? -6.314 -2.511 8.446 1.00 95.75 94 THR A O 1
ATOM 743 N N . ILE A 1 95 ? -5.332 -2.018 10.405 1.00 94.88 95 ILE A N 1
ATOM 744 C CA . ILE A 1 95 ? -6.110 -2.978 11.196 1.00 94.88 95 ILE A CA 1
ATOM 745 C C . ILE A 1 95 ? -7.068 -2.188 12.075 1.00 94.88 95 ILE A C 1
ATOM 747 O O . ILE A 1 95 ? -6.639 -1.332 12.851 1.00 94.88 95 ILE A O 1
ATOM 751 N N . CYS A 1 96 ? -8.357 -2.484 11.932 1.00 92.50 96 CYS A N 1
ATOM 752 C CA . CYS A 1 96 ? -9.425 -1.839 12.680 1.00 92.50 96 CYS A CA 1
ATOM 753 C C . CYS A 1 96 ? -9.874 -2.714 13.847 1.00 92.50 96 CYS A C 1
ATOM 755 O O . CYS A 1 96 ? -10.028 -3.923 13.682 1.00 92.50 96 CYS A O 1
ATOM 757 N N . ASP A 1 97 ? -10.131 -2.087 14.990 1.00 89.38 97 ASP A N 1
ATOM 758 C CA . ASP A 1 97 ? -10.669 -2.746 16.178 1.00 89.38 97 ASP A CA 1
ATOM 759 C C . ASP A 1 97 ? -11.820 -1.924 16.776 1.00 89.38 97 ASP A C 1
ATOM 761 O O . ASP A 1 97 ? -12.002 -0.742 16.469 1.00 89.38 97 ASP A O 1
ATOM 765 N N . SER A 1 98 ? -12.634 -2.576 17.597 1.00 85.25 98 SER A N 1
ATOM 766 C CA . SER A 1 98 ? -13.775 -2.001 18.296 1.00 85.25 98 SER A CA 1
ATOM 767 C C . SER A 1 98 ? -13.341 -1.017 19.378 1.00 85.25 98 SER A C 1
ATOM 769 O O . SER A 1 98 ? -12.486 -1.319 20.210 1.00 85.25 98 SER A O 1
ATOM 771 N N . CYS A 1 99 ? -13.952 0.172 19.398 1.00 78.38 99 CYS A N 1
ATOM 772 C CA . CYS A 1 99 ? -13.663 1.141 20.450 1.00 78.38 99 CYS A CA 1
ATOM 773 C C . CYS A 1 99 ? -14.076 0.582 21.828 1.00 78.38 99 CYS A C 1
ATOM 775 O O . CYS A 1 99 ? -15.230 0.167 22.006 1.00 78.38 99 CYS A O 1
ATOM 777 N N . PRO A 1 100 ? -13.174 0.609 22.828 1.00 73.00 100 PRO A N 1
ATOM 778 C CA . PRO A 1 100 ? -13.495 0.197 24.184 1.00 73.00 100 PRO A CA 1
ATOM 779 C C . PRO A 1 100 ? -14.649 1.010 24.761 1.00 73.00 100 PRO A C 1
ATOM 781 O O . PRO A 1 100 ? -14.672 2.239 24.666 1.00 73.00 100 PRO A O 1
ATOM 784 N N . ARG A 1 101 ? -15.585 0.338 25.433 1.00 69.81 101 ARG A N 1
ATOM 785 C CA . ARG A 1 101 ? -16.569 1.035 26.264 1.00 69.81 101 ARG A CA 1
ATOM 786 C C . ARG A 1 101 ? -15.950 1.357 27.621 1.00 69.81 101 ARG A C 1
ATOM 788 O O . ARG A 1 101 ? -15.261 0.527 28.203 1.00 69.81 101 ARG A O 1
ATOM 795 N N . LEU A 1 102 ? -16.260 2.541 28.146 1.00 66.62 102 LEU A N 1
ATOM 796 C CA . LEU A 1 102 ? -15.716 3.093 29.396 1.00 66.62 102 LEU A CA 1
ATOM 797 C C . LEU A 1 102 ? -16.035 2.283 30.670 1.00 66.62 102 LEU A C 1
ATOM 799 O O . LEU A 1 102 ? -15.651 2.688 31.760 1.00 66.62 102 LEU A O 1
ATOM 803 N N . PHE A 1 103 ? -16.734 1.152 30.565 1.00 60.66 103 PHE A N 1
ATOM 804 C CA . PHE A 1 103 ? -17.225 0.404 31.723 1.00 60.66 103 PHE A CA 1
ATOM 805 C C . PHE A 1 103 ? -16.155 -0.446 32.428 1.00 60.66 103 PHE A C 1
ATOM 807 O O . PHE A 1 103 ? -16.404 -0.918 33.532 1.00 60.66 103 PHE A O 1
ATOM 814 N N . SER A 1 104 ? -14.962 -0.609 31.847 1.00 62.75 104 SER A N 1
ATOM 815 C CA . SER A 1 104 ? -13.835 -1.304 32.489 1.00 62.75 104 SER A CA 1
ATOM 816 C C . SER A 1 104 ? -12.516 -0.937 31.799 1.00 62.75 104 SER A C 1
ATOM 818 O O . SER A 1 104 ? -12.068 -1.632 30.887 1.00 62.75 104 SER A O 1
ATOM 820 N N . VAL A 1 105 ? -11.929 0.204 32.159 1.00 65.38 105 VAL A N 1
ATOM 821 C CA . VAL A 1 105 ? -10.731 0.734 31.487 1.00 65.38 105 VAL A CA 1
ATOM 822 C C . VAL A 1 105 ? -9.483 0.394 32.304 1.00 65.38 105 VAL A C 1
ATOM 824 O O . VAL A 1 105 ? -9.314 0.913 33.403 1.00 65.38 105 VAL A O 1
ATOM 827 N N . ASP A 1 106 ? -8.607 -0.450 31.758 1.00 68.00 106 ASP A N 1
ATOM 828 C CA . ASP A 1 106 ? -7.205 -0.576 32.189 1.00 68.00 106 ASP A CA 1
ATOM 829 C C . ASP A 1 106 ? -6.306 0.421 31.416 1.00 68.00 106 ASP A C 1
ATOM 831 O O . ASP A 1 106 ? -6.718 1.012 30.412 1.00 68.00 106 ASP A O 1
ATOM 835 N N . GLN A 1 107 ? -5.063 0.635 31.853 1.00 62.62 107 GLN A N 1
ATOM 836 C CA . GLN A 1 107 ? -4.170 1.688 31.351 1.00 62.62 107 GLN A CA 1
ATOM 837 C C . GLN A 1 107 ? -3.798 1.542 29.860 1.00 62.62 107 GLN A C 1
ATOM 839 O O . GLN A 1 107 ? -3.620 2.550 29.168 1.00 62.62 107 GLN A O 1
ATOM 844 N N . GLN A 1 108 ? -3.758 0.313 29.331 1.00 63.84 108 GLN A N 1
ATOM 845 C CA . GLN A 1 108 ? -3.580 0.040 27.896 1.00 63.84 108 GLN A CA 1
ATOM 846 C C . GLN A 1 108 ? -4.805 0.494 27.070 1.00 63.84 108 GLN A C 1
ATOM 848 O O . GLN A 1 108 ? -4.669 0.982 25.947 1.00 63.84 108 GLN A O 1
ATOM 853 N N . GLN A 1 109 ? -6.000 0.398 27.661 1.00 62.38 109 GLN A N 1
ATOM 854 C CA . GLN A 1 109 ? -7.296 0.700 27.050 1.00 62.38 109 GLN A CA 1
ATOM 855 C C . GLN A 1 109 ? -7.546 2.223 26.941 1.00 62.38 109 GLN A C 1
ATOM 857 O O . GLN A 1 109 ? -8.228 2.677 26.023 1.00 62.38 109 GLN A O 1
ATOM 862 N N . TYR A 1 110 ? -6.944 3.034 27.825 1.00 63.62 110 TYR A N 1
ATOM 863 C CA . TYR A 1 110 ? -7.069 4.504 27.831 1.00 63.62 110 TYR A CA 1
ATOM 864 C C . TYR A 1 110 ? -6.472 5.177 26.580 1.00 63.62 110 TYR A C 1
ATOM 866 O O . TYR A 1 110 ? -7.035 6.144 26.067 1.00 63.62 110 TYR A O 1
ATOM 874 N N . ARG A 1 111 ? -5.364 4.647 26.038 1.00 64.31 111 ARG A N 1
ATOM 875 C CA . ARG A 1 111 ? -4.748 5.166 24.799 1.00 64.31 111 ARG A CA 1
ATOM 876 C C . ARG A 1 111 ? -5.630 4.918 23.572 1.00 64.31 111 ARG A C 1
ATOM 878 O O . ARG A 1 111 ? -5.808 5.823 22.765 1.00 64.31 111 ARG A O 1
ATOM 885 N N . ALA A 1 112 ? -6.244 3.738 23.488 1.00 62.78 112 ALA A N 1
ATOM 886 C CA . ALA A 1 112 ? -7.199 3.403 22.430 1.00 62.78 112 ALA A CA 1
ATOM 887 C C . ALA A 1 112 ? -8.451 4.302 22.472 1.00 62.78 112 ALA A C 1
ATOM 889 O O . ALA A 1 112 ? -8.933 4.758 21.438 1.00 62.78 112 ALA A O 1
ATOM 890 N N . ILE A 1 113 ? -8.949 4.631 23.671 1.00 64.75 113 ILE A N 1
ATOM 891 C CA . ILE A 1 113 ? -10.071 5.571 23.851 1.00 64.75 113 ILE A CA 1
ATOM 892 C C . ILE A 1 113 ? -9.701 6.991 23.389 1.00 64.75 113 ILE A C 1
ATOM 894 O O . ILE A 1 113 ? -10.525 7.674 22.771 1.00 64.75 113 ILE A O 1
ATOM 898 N N . ALA A 1 114 ? -8.474 7.443 23.667 1.00 65.31 114 ALA A N 1
ATOM 899 C CA . ALA A 1 114 ? -7.996 8.754 23.232 1.00 65.31 114 ALA A CA 1
ATOM 900 C C . ALA A 1 114 ? -7.952 8.868 21.696 1.00 65.31 114 ALA A C 1
ATOM 902 O O . ALA A 1 114 ? -8.377 9.880 21.151 1.00 65.31 114 ALA A O 1
ATOM 903 N N . GLU A 1 115 ? -7.531 7.819 20.985 1.00 64.12 115 GLU A N 1
ATOM 904 C CA . GLU A 1 115 ? -7.546 7.792 19.514 1.00 64.12 115 GLU A CA 1
ATOM 905 C C . GLU A 1 115 ? -8.974 7.726 18.936 1.00 64.12 115 GLU A C 1
ATOM 907 O O . GLU A 1 115 ? -9.261 8.384 17.935 1.00 64.12 115 GLU A O 1
ATOM 912 N N . CYS A 1 116 ? -9.903 7.018 19.595 1.00 66.69 116 CYS A N 1
ATOM 913 C CA . CYS A 1 116 ? -11.322 6.987 19.205 1.00 66.69 116 CYS A CA 1
ATOM 914 C C . CYS A 1 116 ? -12.015 8.359 19.330 1.00 66.69 116 CYS A C 1
ATOM 916 O O . CYS A 1 116 ? -12.936 8.657 18.573 1.00 66.69 116 CYS A O 1
ATOM 918 N N . SER A 1 117 ? -11.615 9.196 20.291 1.00 59.75 117 SER A N 1
ATOM 919 C CA . SER A 1 117 ? -12.305 10.459 20.606 1.00 59.75 117 SER A CA 1
ATOM 920 C C . SER A 1 117 ? -11.915 11.644 19.707 1.00 59.75 117 SER A C 1
ATOM 922 O O . SER A 1 117 ? -12.554 12.694 19.786 1.00 59.75 117 SER A O 1
ATOM 924 N N . VAL A 1 118 ? -10.928 11.466 18.818 1.00 57.03 118 VAL A N 1
ATOM 925 C CA . VAL A 1 118 ? -10.493 12.468 17.820 1.00 57.03 118 VAL A CA 1
ATOM 926 C C . VAL A 1 118 ? -11.333 12.411 16.534 1.00 57.03 118 VAL A C 1
ATOM 928 O O . VAL A 1 118 ? -11.402 13.397 15.804 1.00 57.03 118 VAL A O 1
ATOM 931 N N . VAL A 1 119 ? -12.030 11.299 16.265 1.00 50.34 119 VAL A N 1
ATOM 932 C CA . VAL A 1 119 ? -12.982 11.180 15.145 1.00 50.34 119 VAL A CA 1
ATOM 933 C C . VAL A 1 119 ? -14.366 11.645 15.616 1.00 50.34 119 VAL A C 1
ATOM 935 O O . VAL A 1 119 ? -15.272 10.836 15.812 1.00 50.34 119 VAL A O 1
ATOM 938 N N . LYS A 1 120 ? -14.504 12.946 15.886 1.00 41.00 120 LYS A N 1
ATOM 939 C CA . LYS A 1 120 ? -15.791 13.598 16.168 1.00 41.00 120 LYS A CA 1
ATOM 940 C C . LYS A 1 120 ? -16.282 14.368 14.952 1.00 41.00 120 LYS A C 1
ATOM 942 O O . LYS A 1 120 ? -15.442 15.046 14.323 1.00 41.00 120 LYS A O 1
#

Secondary structure (DSSP, 8-state):
--HHHHHHHHHHHHHHHT--------SSSSS-PPBPTTEEEEE---SS-PPEEEEPPTTTEE--S-BSS--PEEPP---TTEEEEE--BTTB--EEEEPPPTTS--HHHHHHHHHHTT--

Sequence (120 aa):
MKTYDLLIIFALLCMVATERRLRHKSRYPEMCKSCPPGWGVSKMCNHFNKTVCAPCNVGISYSPHHSYRAPCWQCSRCGQGLYAAHPCHPSRDTICDSCPRLFSVDQQQYRAIAECSVVK

Foldseek 3Di:
DDPVVVVVVVVVVVVVVPPPPPPPPPPPPVQEFWDAWQWFFPDADDPVDYTDIDGADAQFWTAAGTGRHGGTHGADDEDPQWFQPDGDGRNDHGDIDGQDDPPDDDPVNVVSNVRNVVPD

InterPro domains:
  IPR001368 TNFR/NGFR cysteine-rich region [PF00020] (56-96)
  IPR001368 TNFR/NGFR cysteine-rich region [PS00652] (56-96)
  IPR001368 TNFR/NGFR cysteine-rich region [PS50050] (55-96)
  IPR052302 Neurotrophin receptor-related death domain-containing protein [PTHR46605] (21-102)

Organism: Laodelphax striatellus (NCBI:txid195883)